Protein AF-A0A5C7IF57-F1 (afdb_monomer_lite)

Sequence (104 aa):
MGERKVLNKYYRPDFDPSSKLPRIRRSNNRQIQTKARMICSNCSAELVIKTDPQNSDYVVESGATRNFDPWRTAEVEEEEDKEKNAEELAMKNRKETANLAALD

Radius of gyration: 30.29 Å; chains: 1; bounding box: 72×45×79 Å

Secondary structure (DSSP, 8-state):
---TT-S-----TT--TTTS-------TT----PEEEEE-TTT--EEEEEEETTTTEEEEEES--PPP-HHHHHHHHHHHHHHHHHHHHHHHHHHHHHHHHTT-

Structure (mmCIF, N/CA/C/O backbone):
data_AF-A0A5C7IF57-F1
#
_entry.id   AF-A0A5C7IF57-F1
#
loop_
_atom_site.group_PDB
_atom_site.id
_atom_site.type_symbol
_atom_site.label_atom_id
_atom_site.label_alt_id
_atom_site.label_comp_id
_atom_site.label_asym_id
_atom_site.label_entity_id
_atom_site.label_seq_id
_atom_site.pdbx_PDB_ins_code
_atom_site.Cartn_x
_atom_site.Cartn_y
_atom_site.Cartn_z
_atom_site.occupancy
_atom_site.B_iso_or_equiv
_atom_site.auth_seq_id
_atom_site.auth_comp_id
_atom_site.auth_asym_id
_atom_site.auth_atom_id
_atom_site.pdbx_PDB_model_num
ATOM 1 N N . MET A 1 1 ? 31.496 6.021 -19.314 1.00 60.31 1 MET A N 1
ATOM 2 C CA . MET A 1 1 ? 30.809 6.677 -18.183 1.00 60.31 1 MET A CA 1
ATOM 3 C C . MET A 1 1 ? 30.917 8.179 -18.391 1.00 60.31 1 MET A C 1
ATOM 5 O O . MET A 1 1 ? 32.027 8.684 -18.362 1.00 60.31 1 MET A O 1
ATOM 9 N N . GLY A 1 2 ? 29.819 8.863 -18.719 1.00 75.38 2 GLY A N 1
ATOM 10 C CA . GLY A 1 2 ? 29.819 10.325 -18.854 1.00 75.38 2 GLY A CA 1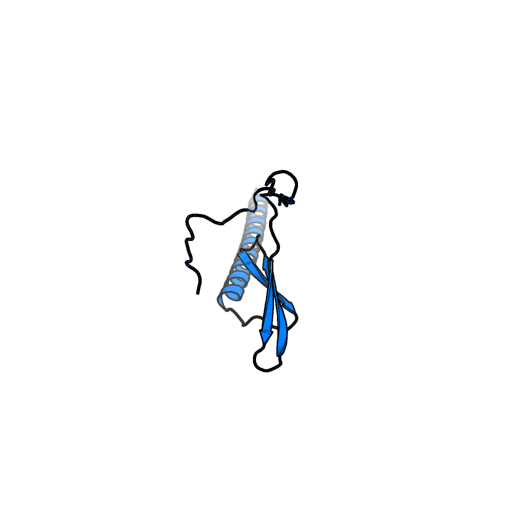
ATOM 11 C C . GLY A 1 2 ? 29.742 11.007 -17.489 1.00 75.38 2 GLY A C 1
ATOM 12 O O . GLY A 1 2 ? 29.227 10.423 -16.532 1.00 75.38 2 GLY A O 1
ATOM 13 N N . GLU A 1 3 ? 30.252 12.231 -17.390 1.00 84.38 3 GLU A N 1
ATOM 14 C CA . GLU A 1 3 ? 30.192 13.016 -16.158 1.00 84.38 3 GLU A CA 1
ATOM 15 C C . GLU A 1 3 ? 28.740 13.294 -15.751 1.00 84.38 3 GLU A C 1
ATOM 17 O O . GLU A 1 3 ? 27.902 13.690 -16.560 1.00 84.38 3 GLU A O 1
ATOM 22 N N . ARG A 1 4 ? 28.428 13.125 -14.461 1.00 82.69 4 ARG A N 1
ATOM 23 C CA . ARG A 1 4 ? 27.078 13.376 -13.922 1.00 82.69 4 ARG A CA 1
ATOM 24 C C . ARG A 1 4 ? 26.675 14.855 -14.026 1.00 82.69 4 ARG A C 1
ATOM 26 O O . ARG A 1 4 ? 25.488 15.168 -14.012 1.00 82.69 4 ARG A O 1
ATOM 33 N N . LYS A 1 5 ? 27.659 15.757 -14.117 1.00 82.75 5 LYS A N 1
ATOM 34 C CA . LYS A 1 5 ? 27.481 17.211 -14.198 1.00 82.75 5 LYS A CA 1
ATOM 35 C C . LYS A 1 5 ? 28.247 17.776 -15.392 1.00 82.75 5 LYS A C 1
ATOM 37 O O . LYS A 1 5 ? 29.274 18.420 -15.230 1.00 82.75 5 LYS A O 1
ATOM 42 N N . VAL A 1 6 ? 27.732 17.530 -16.590 1.00 85.25 6 VAL A N 1
ATOM 43 C CA . VAL A 1 6 ? 28.253 18.177 -17.799 1.00 85.25 6 VAL A CA 1
ATOM 44 C C . VAL A 1 6 ? 27.834 19.648 -17.792 1.00 85.25 6 VAL A C 1
ATOM 46 O O . VAL A 1 6 ? 26.635 19.933 -17.783 1.00 85.25 6 VAL A O 1
ATOM 49 N N . LEU A 1 7 ? 28.814 20.561 -17.799 1.00 83.56 7 LEU A N 1
ATOM 50 C CA . LEU A 1 7 ? 28.585 22.011 -17.751 1.00 83.56 7 LEU A CA 1
ATOM 51 C C . LEU A 1 7 ? 27.850 22.515 -19.002 1.00 83.56 7 LEU A C 1
ATOM 53 O O . LEU A 1 7 ? 26.860 23.227 -18.877 1.00 83.56 7 LEU A O 1
ATOM 57 N N . ASN A 1 8 ? 28.286 22.089 -20.192 1.00 84.06 8 ASN A N 1
ATOM 58 C CA . ASN A 1 8 ? 27.710 22.509 -21.469 1.00 84.06 8 ASN A CA 1
ATOM 59 C C . ASN A 1 8 ? 27.399 21.308 -22.363 1.00 84.06 8 ASN A C 1
ATOM 61 O O . ASN A 1 8 ? 28.243 20.442 -22.585 1.00 84.06 8 ASN A O 1
ATOM 65 N N . LYS A 1 9 ? 26.184 21.283 -22.915 1.00 81.56 9 LYS A N 1
ATOM 66 C CA . LYS A 1 9 ? 25.773 20.327 -23.951 1.00 81.56 9 LYS A CA 1
ATOM 67 C C . LYS A 1 9 ? 25.840 21.028 -25.304 1.00 81.56 9 LYS A C 1
ATOM 69 O O . LYS A 1 9 ? 25.369 22.154 -25.425 1.00 81.56 9 LYS A O 1
ATOM 74 N N . TYR A 1 10 ? 26.426 20.375 -26.304 1.00 87.12 10 TYR A N 1
ATOM 75 C CA . TYR A 1 10 ? 26.440 20.897 -27.669 1.00 87.12 10 TYR A CA 1
ATOM 76 C C . TYR A 1 10 ? 25.024 20.857 -28.260 1.00 87.12 10 TYR A C 1
ATOM 78 O O . TYR A 1 10 ? 24.398 19.796 -28.300 1.00 87.12 10 TYR A O 1
ATOM 86 N N . TYR A 1 11 ? 24.534 22.004 -28.729 1.00 83.38 11 TYR A N 1
ATOM 87 C CA . TYR A 1 11 ? 23.281 22.125 -29.474 1.00 83.38 11 TYR A CA 1
ATOM 88 C C . TYR A 1 11 ? 23.606 22.370 -30.950 1.00 83.38 11 TYR A C 1
ATOM 90 O O . TYR A 1 11 ? 24.536 23.110 -31.267 1.00 83.38 11 TYR A O 1
ATOM 98 N N . ARG A 1 12 ? 22.853 21.746 -31.864 1.00 86.75 12 ARG A N 1
ATOM 99 C CA . ARG A 1 12 ? 23.011 22.004 -33.304 1.00 86.75 12 ARG A CA 1
ATOM 100 C C . ARG A 1 12 ? 22.676 23.478 -33.610 1.00 86.75 12 ARG A C 1
ATOM 102 O O . ARG A 1 12 ? 21.736 23.984 -33.001 1.00 86.75 12 ARG A O 1
ATOM 109 N N . PRO A 1 13 ? 23.360 24.135 -34.566 1.00 86.31 13 PRO A N 1
ATOM 110 C CA . PRO A 1 13 ? 23.125 25.545 -34.911 1.00 86.31 13 PRO A CA 1
ATOM 111 C C . PRO A 1 13 ? 21.677 25.898 -35.298 1.00 86.31 13 PRO A C 1
ATOM 113 O O . PRO A 1 13 ? 21.240 27.008 -35.032 1.00 86.31 13 PRO A O 1
ATOM 116 N N . ASP A 1 14 ? 20.914 24.943 -35.840 1.00 86.00 14 ASP A N 1
ATOM 117 C CA . ASP A 1 14 ? 19.506 25.124 -36.255 1.00 86.00 14 ASP A CA 1
ATOM 118 C C . ASP A 1 14 ? 18.486 24.680 -35.176 1.00 86.00 14 ASP A C 1
ATOM 120 O O . ASP A 1 14 ? 17.312 24.379 -35.455 1.00 86.00 14 ASP A O 1
ATOM 124 N N . PHE A 1 15 ? 18.946 24.481 -33.936 1.00 83.75 15 PHE A N 1
ATOM 125 C CA . PHE A 1 15 ? 18.102 24.010 -32.842 1.00 83.75 15 PHE A CA 1
ATOM 126 C C . PHE A 1 15 ? 17.384 25.169 -32.150 1.00 83.75 15 PHE A C 1
ATOM 128 O O . PHE A 1 15 ? 17.923 25.806 -31.249 1.00 83.75 15 PHE A O 1
ATOM 135 N N . ASP A 1 16 ? 16.118 25.359 -32.513 1.00 82.12 16 ASP A N 1
ATOM 136 C CA . ASP A 1 16 ? 15.213 26.266 -31.815 1.00 82.12 16 ASP A CA 1
ATOM 137 C C . ASP A 1 16 ? 14.537 25.569 -30.617 1.00 82.12 16 ASP A C 1
ATOM 139 O O . ASP A 1 16 ? 13.706 24.669 -30.804 1.00 82.12 16 ASP A O 1
ATOM 143 N N . PRO A 1 17 ? 14.817 25.990 -29.369 1.00 76.88 17 PRO A N 1
ATOM 144 C CA . PRO A 1 17 ? 14.269 25.352 -28.168 1.00 76.88 17 PRO A CA 1
ATOM 145 C C . PRO A 1 17 ? 12.765 25.607 -27.963 1.00 76.88 17 PRO A C 1
ATOM 147 O O . PRO A 1 17 ? 12.134 24.922 -27.159 1.00 76.88 17 PRO A O 1
ATOM 150 N N . SER A 1 18 ? 12.185 26.587 -28.666 1.00 73.12 18 SER A N 1
ATOM 151 C CA . SER A 1 18 ? 10.776 26.987 -28.530 1.00 73.12 18 SER A CA 1
ATOM 152 C C . SER A 1 18 ? 9.829 26.193 -29.439 1.00 73.12 18 SER A C 1
ATOM 154 O O . SER A 1 18 ? 8.678 25.962 -29.083 1.00 73.12 18 SER A O 1
ATOM 156 N N . SER A 1 19 ? 10.305 25.736 -30.602 1.00 69.38 19 SER A N 1
ATOM 157 C CA . SER A 1 19 ? 9.450 25.158 -31.648 1.00 69.38 19 SER A CA 1
ATOM 158 C C . SER A 1 19 ? 9.409 2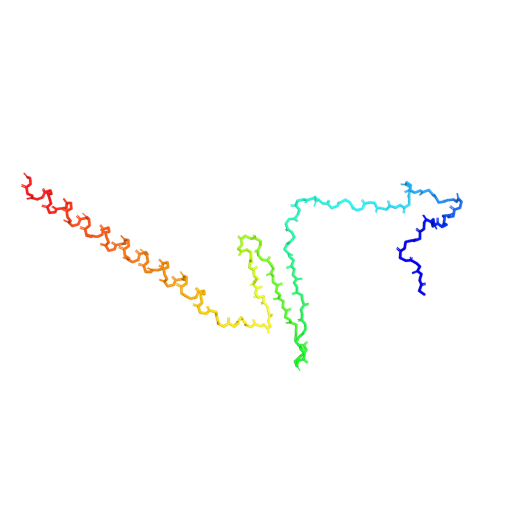3.626 -31.662 1.00 69.38 19 SER A C 1
ATOM 160 O O . SER A 1 19 ? 8.525 23.053 -32.292 1.00 69.38 19 SER A O 1
ATOM 162 N N . LYS A 1 20 ? 10.337 22.942 -30.974 1.00 67.88 20 LYS A N 1
ATOM 163 C CA . LYS A 1 20 ? 10.566 21.488 -31.142 1.00 67.88 20 LYS A CA 1
ATOM 164 C C . LYS A 1 20 ? 10.342 20.632 -29.887 1.00 67.88 20 LYS A C 1
ATOM 166 O O . LYS A 1 20 ? 10.485 19.415 -29.957 1.00 67.88 20 LYS A O 1
ATOM 171 N N . LEU A 1 21 ? 9.996 21.226 -28.741 1.00 75.94 21 LEU A N 1
ATOM 172 C CA . LEU A 1 21 ? 9.870 20.502 -27.467 1.00 75.94 21 LEU A CA 1
ATOM 173 C C . LEU A 1 21 ? 8.443 20.590 -26.895 1.00 75.94 21 LEU A C 1
ATOM 175 O O . LEU A 1 21 ? 8.049 21.657 -26.417 1.00 75.94 21 LEU A O 1
ATOM 179 N N . PRO A 1 22 ? 7.670 19.487 -26.861 1.00 77.38 22 PRO A N 1
ATOM 180 C CA . PRO A 1 22 ? 6.388 19.472 -26.165 1.00 77.38 22 PRO A CA 1
ATOM 181 C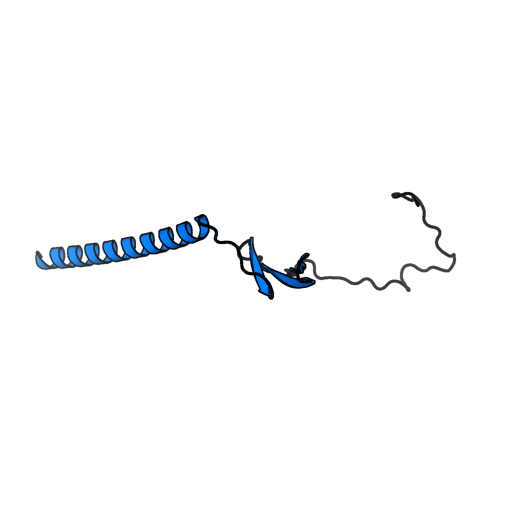 C . PRO A 1 22 ? 6.608 19.580 -24.647 1.00 77.38 22 PRO A C 1
ATOM 183 O O . PRO A 1 22 ? 7.163 18.680 -24.015 1.00 77.38 22 PRO A O 1
ATOM 186 N N . ARG A 1 23 ? 6.147 20.675 -24.027 1.00 73.88 23 ARG A N 1
ATOM 187 C CA . ARG A 1 23 ? 6.097 20.796 -22.559 1.00 73.88 23 ARG A CA 1
ATOM 188 C C . ARG A 1 23 ? 4.822 20.141 -22.039 1.00 73.88 23 ARG A C 1
ATOM 190 O O . ARG A 1 23 ? 3.763 20.763 -22.024 1.00 73.88 23 ARG A O 1
ATOM 197 N N . ILE A 1 24 ? 4.926 18.904 -21.562 1.00 75.38 24 ILE A N 1
ATOM 198 C CA . ILE A 1 24 ? 3.833 18.265 -20.821 1.00 75.38 24 ILE A CA 1
ATOM 199 C C . ILE A 1 24 ? 3.695 18.983 -19.473 1.00 75.38 24 ILE A C 1
ATOM 201 O O . ILE A 1 24 ? 4.495 18.772 -18.562 1.00 75.38 24 ILE A O 1
ATOM 205 N N . ARG A 1 25 ? 2.678 19.840 -19.331 1.00 69.81 25 ARG A N 1
ATOM 206 C CA . ARG A 1 25 ? 2.291 20.402 -18.032 1.00 69.81 25 ARG A CA 1
ATOM 207 C C . ARG A 1 25 ? 1.387 19.402 -17.318 1.00 69.81 25 ARG A C 1
ATOM 209 O O . ARG A 1 25 ? 0.262 19.167 -17.747 1.00 69.81 25 ARG A O 1
ATOM 216 N N . ARG A 1 26 ? 1.883 18.791 -16.242 1.00 67.94 26 ARG A N 1
ATOM 217 C CA . ARG A 1 26 ? 1.054 18.002 -15.318 1.00 67.94 26 ARG A CA 1
ATOM 218 C C . ARG A 1 26 ? 0.494 18.939 -14.245 1.00 67.94 26 ARG A C 1
ATOM 220 O O . ARG A 1 26 ? 1.167 19.883 -13.849 1.00 67.94 26 ARG A O 1
ATOM 227 N N . SER A 1 27 ? -0.737 18.704 -13.803 1.00 74.50 27 SER A N 1
ATOM 228 C CA . SER A 1 27 ? -1.362 19.467 -12.716 1.00 74.50 27 SER A CA 1
ATOM 229 C C . SER A 1 27 ? -0.627 19.225 -11.391 1.00 74.50 27 SER A C 1
ATOM 231 O O . SER A 1 27 ? -0.433 18.067 -11.022 1.00 74.50 27 SER A O 1
ATOM 233 N N . ASN A 1 28 ? -0.296 20.291 -10.656 1.00 68.19 28 ASN A N 1
ATOM 234 C CA . ASN A 1 28 ? 0.463 20.213 -9.397 1.00 68.19 28 ASN A CA 1
ATOM 235 C C . ASN A 1 28 ? -0.285 19.506 -8.245 1.00 68.19 28 ASN A C 1
ATOM 237 O O . ASN A 1 28 ? 0.361 19.055 -7.311 1.00 68.19 28 ASN A O 1
ATOM 241 N N . ASN A 1 29 ? -1.613 19.347 -8.338 1.00 62.44 29 ASN A N 1
ATOM 242 C CA . ASN A 1 29 ? -2.459 18.799 -7.264 1.00 62.44 29 ASN A CA 1
ATOM 243 C C . ASN A 1 29 ? -3.128 17.464 -7.624 1.00 62.44 29 ASN A C 1
ATOM 245 O O . ASN A 1 29 ? -4.232 17.172 -7.167 1.00 62.44 29 ASN A O 1
ATOM 249 N N . ARG A 1 30 ? -2.512 16.642 -8.480 1.00 64.06 30 ARG A N 1
ATOM 250 C CA . ARG A 1 30 ? -3.041 15.292 -8.712 1.00 64.06 30 ARG A CA 1
ATOM 251 C C . ARG A 1 30 ? -2.604 14.410 -7.545 1.00 64.06 30 ARG A C 1
ATOM 253 O O . ARG A 1 30 ? -1.428 14.085 -7.442 1.00 64.06 30 ARG A O 1
ATOM 260 N N . GLN A 1 31 ? -3.538 14.028 -6.680 1.00 64.12 31 GLN A N 1
ATOM 261 C CA . GLN A 1 31 ? -3.317 12.962 -5.704 1.00 64.12 31 GLN A CA 1
ATOM 262 C C . GLN A 1 31 ? -3.195 11.654 -6.504 1.00 64.12 31 GLN A C 1
ATOM 264 O O . GLN A 1 31 ? -4.187 11.075 -6.943 1.00 64.12 31 GLN A O 1
ATOM 269 N N . ILE A 1 32 ? -1.962 11.271 -6.850 1.00 68.75 32 ILE A N 1
ATOM 270 C CA . ILE A 1 32 ? -1.701 10.092 -7.678 1.00 68.75 32 ILE A CA 1
ATOM 271 C C . ILE A 1 32 ? -1.893 8.868 -6.785 1.00 68.75 32 ILE A C 1
ATOM 273 O O . ILE A 1 32 ? -1.066 8.599 -5.918 1.00 68.75 32 ILE A O 1
ATOM 277 N N . GLN A 1 33 ? -2.972 8.116 -7.011 1.00 68.88 33 GLN A N 1
ATOM 278 C CA . GLN A 1 33 ? -3.063 6.747 -6.508 1.00 68.88 33 GLN A CA 1
ATOM 279 C C . GLN A 1 33 ? -1.941 5.945 -7.160 1.00 68.88 33 GLN A C 1
ATOM 281 O O . GLN A 1 33 ? -1.990 5.629 -8.353 1.00 68.88 33 GLN A O 1
ATOM 286 N N . THR A 1 34 ? -0.887 5.687 -6.396 1.00 81.75 34 THR A N 1
ATOM 287 C CA . THR A 1 34 ? 0.303 5.031 -6.915 1.00 81.75 34 THR A CA 1
ATOM 288 C C . THR A 1 34 ? 0.117 3.535 -6.711 1.00 81.75 34 THR A C 1
ATOM 290 O O . THR A 1 34 ? -0.123 3.071 -5.598 1.00 81.75 34 THR A O 1
ATOM 293 N N . LYS A 1 35 ? 0.159 2.772 -7.804 1.00 89.94 35 LYS A N 1
ATOM 294 C CA . LYS A 1 35 ? 0.105 1.310 -7.754 1.00 89.94 35 LYS A CA 1
ATOM 295 C C . LYS A 1 35 ? 1.517 0.762 -7.866 1.00 89.94 35 LYS A C 1
ATOM 297 O O . LYS A 1 35 ? 2.177 0.985 -8.881 1.00 89.94 35 LYS A O 1
ATOM 302 N N . ALA A 1 36 ? 1.960 0.047 -6.841 1.00 89.69 36 ALA A N 1
ATOM 303 C CA . ALA A 1 36 ? 3.199 -0.709 -6.870 1.00 89.69 36 ALA A CA 1
ATOM 304 C C . ALA A 1 36 ? 2.910 -2.125 -7.381 1.00 89.69 36 ALA A C 1
ATOM 306 O O . ALA A 1 36 ? 2.006 -2.800 -6.889 1.00 89.69 36 ALA A O 1
ATOM 307 N N . ARG A 1 37 ? 3.678 -2.555 -8.383 1.00 93.06 37 ARG A N 1
ATOM 308 C CA . ARG A 1 37 ? 3.659 -3.919 -8.919 1.00 93.06 37 ARG A CA 1
ATOM 309 C C . ARG A 1 37 ? 4.964 -4.584 -8.520 1.00 93.06 37 ARG A C 1
ATOM 311 O O . ARG A 1 37 ? 6.033 -4.041 -8.795 1.00 93.06 37 ARG A O 1
ATOM 318 N N . MET A 1 38 ? 4.875 -5.726 -7.858 1.00 92.38 38 MET A N 1
ATOM 319 C CA . MET A 1 38 ? 6.032 -6.499 -7.419 1.00 92.38 38 MET A CA 1
ATOM 320 C C . MET A 1 38 ? 5.833 -7.967 -7.790 1.00 92.38 38 MET A C 1
ATOM 322 O O . MET A 1 38 ? 4.710 -8.460 -7.838 1.00 92.38 38 MET A O 1
ATOM 326 N N . ILE A 1 39 ? 6.927 -8.653 -8.101 1.00 93.56 39 ILE A N 1
ATOM 327 C CA . ILE A 1 39 ? 6.898 -10.043 -8.557 1.00 93.56 39 ILE A CA 1
ATOM 328 C C . ILE A 1 39 ? 7.373 -10.924 -7.406 1.00 93.56 39 ILE A C 1
ATOM 330 O O . ILE A 1 39 ? 8.399 -10.635 -6.787 1.00 93.56 39 ILE A O 1
ATOM 334 N N . CYS A 1 40 ? 6.636 -11.992 -7.111 1.00 92.69 40 CYS A N 1
ATOM 335 C CA . CYS A 1 40 ? 7.060 -12.976 -6.121 1.00 92.69 40 CYS A CA 1
ATOM 336 C C . CYS A 1 40 ? 8.282 -13.757 -6.629 1.00 92.69 40 CYS A C 1
ATOM 338 O O . CYS A 1 40 ? 8.262 -14.300 -7.732 1.00 92.69 40 CYS A O 1
ATOM 340 N N . SER A 1 41 ? 9.329 -13.868 -5.811 1.00 92.38 41 SER A N 1
ATOM 341 C CA . SER A 1 41 ? 10.562 -14.584 -6.168 1.00 92.38 41 SER A CA 1
ATOM 342 C C . SER A 1 41 ? 10.374 -16.094 -6.352 1.00 92.38 41 SER A C 1
ATOM 344 O O . SER A 1 41 ? 11.151 -16.706 -7.076 1.00 92.38 41 SER A O 1
ATOM 346 N N . ASN A 1 42 ? 9.362 -16.694 -5.718 1.00 92.88 42 ASN A N 1
ATOM 347 C CA . ASN A 1 42 ? 9.158 -18.144 -5.733 1.00 92.88 42 ASN A CA 1
ATOM 348 C C . ASN A 1 42 ? 8.198 -18.601 -6.844 1.00 92.88 42 ASN A C 1
ATOM 350 O O . ASN A 1 42 ? 8.490 -19.534 -7.581 1.00 92.88 42 ASN A O 1
ATOM 354 N N . CYS A 1 43 ? 7.048 -17.932 -6.990 1.00 92.38 43 CYS A N 1
ATOM 355 C CA . CYS A 1 43 ? 6.013 -18.323 -7.955 1.00 92.38 43 CYS A CA 1
ATOM 356 C C . CYS A 1 43 ? 5.908 -17.398 -9.175 1.00 92.38 43 CYS A C 1
ATOM 358 O O . CYS A 1 43 ? 5.064 -17.634 -10.035 1.00 92.38 43 CYS A O 1
ATOM 360 N N . SER A 1 44 ? 6.727 -16.340 -9.272 1.00 90.62 44 SER A N 1
ATOM 361 C CA . SER A 1 44 ? 6.678 -15.322 -10.342 1.00 90.62 44 SER A CA 1
ATOM 362 C C . SER A 1 44 ? 5.313 -14.640 -10.535 1.00 90.62 44 SER A C 1
ATOM 364 O O . SER A 1 44 ? 5.093 -13.950 -11.527 1.00 90.62 44 SER A O 1
ATOM 366 N N . ALA A 1 45 ? 4.401 -14.800 -9.571 1.00 92.56 45 ALA A N 1
ATOM 367 C CA . ALA A 1 45 ? 3.092 -14.169 -9.592 1.00 92.56 45 ALA A CA 1
ATOM 368 C C . ALA A 1 45 ? 3.204 -12.660 -9.350 1.00 92.56 45 ALA A C 1
ATOM 370 O O . ALA A 1 45 ? 4.064 -12.196 -8.591 1.00 92.56 45 ALA A O 1
ATOM 371 N N . GLU A 1 46 ? 2.308 -11.905 -9.982 1.00 91.62 46 GLU A N 1
ATOM 372 C CA . GLU A 1 46 ? 2.206 -10.463 -9.794 1.00 91.62 46 GLU A CA 1
ATOM 373 C C . GLU A 1 46 ? 1.416 -10.130 -8.524 1.00 91.62 46 GLU A C 1
ATOM 375 O O . GLU A 1 46 ? 0.300 -10.605 -8.303 1.00 91.62 46 GLU A O 1
ATOM 380 N N . LEU A 1 47 ? 2.004 -9.257 -7.715 1.00 93.38 47 LEU A N 1
ATOM 381 C CA . LEU A 1 47 ? 1.422 -8.683 -6.516 1.00 93.38 47 LEU A CA 1
ATOM 382 C C . LEU A 1 47 ? 1.172 -7.198 -6.774 1.00 93.38 47 LEU A C 1
ATOM 384 O O . LEU A 1 47 ? 2.086 -6.475 -7.187 1.00 93.38 47 LEU A O 1
ATOM 388 N N . VAL A 1 48 ? -0.052 -6.738 -6.521 1.00 93.88 48 VAL A N 1
ATOM 389 C CA . VAL A 1 48 ? -0.435 -5.338 -6.745 1.00 93.88 48 VAL A CA 1
ATOM 390 C C . VAL A 1 48 ? -0.850 -4.699 -5.430 1.00 93.88 48 VAL A C 1
ATOM 392 O O . VAL A 1 48 ? -1.779 -5.161 -4.770 1.00 93.88 48 VAL A O 1
ATOM 395 N N . ILE A 1 49 ? -0.161 -3.617 -5.068 1.00 92.56 49 ILE A N 1
ATOM 396 C CA . ILE A 1 49 ? -0.396 -2.855 -3.842 1.00 92.56 49 ILE A CA 1
ATOM 397 C C . ILE A 1 49 ? -0.758 -1.416 -4.214 1.00 92.56 49 ILE A C 1
ATOM 399 O O . ILE A 1 49 ? -0.049 -0.756 -4.979 1.00 92.56 49 ILE A O 1
ATOM 403 N N . LYS A 1 50 ? -1.869 -0.929 -3.665 1.00 91.31 50 LYS A N 1
ATOM 404 C CA . LYS A 1 50 ? -2.342 0.452 -3.776 1.00 91.31 50 LYS A CA 1
ATOM 405 C C . LYS A 1 50 ? -1.951 1.261 -2.548 1.00 91.31 50 LYS A C 1
ATOM 407 O O . LYS A 1 50 ? -2.055 0.778 -1.426 1.00 91.31 50 LYS A O 1
ATOM 412 N N . THR A 1 51 ? -1.548 2.506 -2.778 1.00 90.62 51 THR A N 1
ATOM 413 C CA . THR A 1 51 ? -1.366 3.512 -1.726 1.00 90.62 51 THR A CA 1
ATOM 414 C C . THR A 1 51 ? -2.675 4.258 -1.473 1.00 90.62 51 THR A C 1
ATOM 416 O O . THR A 1 51 ? -3.174 4.904 -2.403 1.00 90.62 51 THR A O 1
ATOM 419 N N . ASP A 1 52 ? -3.176 4.251 -0.238 1.00 88.19 52 ASP A N 1
ATOM 420 C CA . ASP A 1 52 ? -4.365 5.007 0.158 1.00 88.19 52 ASP A CA 1
ATOM 421 C C . ASP A 1 52 ? -3.970 6.274 0.936 1.00 88.19 52 ASP A C 1
ATOM 423 O O . ASP A 1 52 ? -3.567 6.207 2.100 1.00 88.19 52 ASP A O 1
ATOM 427 N N . PRO A 1 53 ? -4.081 7.466 0.319 1.00 86.50 53 PRO A N 1
ATOM 428 C CA . PRO A 1 53 ? -3.566 8.703 0.901 1.00 86.50 53 PRO A CA 1
ATOM 429 C C . PRO A 1 53 ? -4.388 9.219 2.087 1.00 86.50 53 PRO A C 1
ATOM 431 O O . PRO A 1 53 ? -3.890 10.049 2.837 1.00 86.50 53 PRO A O 1
ATOM 434 N N . GLN A 1 54 ? -5.633 8.762 2.255 1.00 85.88 54 GLN A N 1
ATOM 435 C CA . GLN A 1 54 ? -6.487 9.168 3.376 1.00 85.88 54 GLN A CA 1
ATOM 436 C C . GLN A 1 54 ? -6.089 8.488 4.689 1.00 85.88 54 GLN A C 1
ATOM 438 O O . GLN A 1 54 ? -6.173 9.117 5.735 1.00 85.88 54 GLN A O 1
ATOM 443 N N . ASN A 1 55 ? -5.642 7.232 4.621 1.00 83.69 55 ASN A N 1
ATOM 444 C CA . ASN A 1 55 ? -5.319 6.419 5.794 1.00 83.69 55 ASN A CA 1
ATOM 445 C C . ASN A 1 55 ? -3.802 6.205 5.972 1.00 83.69 55 ASN A C 1
ATOM 447 O O . ASN A 1 55 ? -3.368 5.427 6.812 1.00 83.69 55 ASN A O 1
ATOM 451 N N . SER A 1 56 ? -2.966 6.859 5.152 1.00 84.62 56 SER A N 1
ATOM 452 C CA . SER A 1 56 ? -1.505 6.648 5.125 1.00 84.62 56 SER A CA 1
ATOM 453 C C . SER A 1 56 ? -1.086 5.170 5.033 1.00 84.62 56 SER A C 1
ATOM 455 O O . SER A 1 56 ? -0.016 4.784 5.494 1.00 84.62 56 SER A O 1
ATOM 457 N N . ASP A 1 57 ? -1.934 4.351 4.411 1.00 87.62 57 ASP A N 1
ATOM 458 C CA . ASP A 1 57 ? -1.874 2.895 4.460 1.00 87.62 57 ASP A CA 1
ATOM 459 C C . ASP A 1 57 ? -1.802 2.288 3.055 1.00 87.62 57 ASP A C 1
ATOM 461 O O . ASP A 1 57 ? -2.058 2.943 2.039 1.00 87.62 57 ASP A O 1
ATOM 465 N N . TYR A 1 58 ? -1.441 1.006 3.002 1.00 89.25 58 TYR A N 1
ATOM 466 C CA . TYR A 1 58 ? -1.371 0.233 1.767 1.00 89.25 58 TYR A CA 1
ATOM 467 C C . TYR A 1 58 ? -2.424 -0.872 1.749 1.00 89.25 58 TYR A C 1
ATOM 469 O O . TYR A 1 58 ? -2.496 -1.691 2.672 1.00 89.25 58 TYR A O 1
ATOM 477 N N . VAL A 1 59 ? -3.184 -0.953 0.661 1.00 89.00 59 VAL A N 1
ATOM 478 C CA . VAL A 1 59 ? -4.170 -2.014 0.436 1.00 89.00 59 VAL A CA 1
ATOM 479 C C . VAL A 1 59 ? -3.707 -2.913 -0.700 1.00 89.00 59 VAL A C 1
ATOM 481 O O . VAL A 1 59 ? -3.270 -2.454 -1.757 1.00 89.00 59 VAL A O 1
ATOM 484 N N . VAL A 1 60 ? -3.781 -4.221 -0.471 1.00 91.12 60 VAL A N 1
ATOM 485 C CA . VAL A 1 60 ? -3.412 -5.232 -1.465 1.00 91.12 60 VAL A CA 1
ATOM 486 C C . VAL A 1 60 ? -4.607 -5.479 -2.386 1.00 91.12 60 VAL A C 1
ATOM 488 O O . VAL A 1 60 ? -5.698 -5.773 -1.909 1.00 91.12 60 VAL A O 1
ATOM 491 N N . GLU A 1 61 ? -4.411 -5.354 -3.703 1.00 89.19 61 GLU A N 1
ATOM 492 C CA . GLU A 1 61 ? -5.439 -5.667 -4.707 1.00 89.19 61 GLU A CA 1
ATOM 493 C C . GLU A 1 61 ? -5.406 -7.138 -5.132 1.00 89.19 61 GLU A C 1
ATOM 495 O O . GLU A 1 61 ? -6.457 -7.752 -5.296 1.00 89.19 61 GLU A O 1
ATOM 500 N N . SER A 1 62 ? -4.212 -7.699 -5.364 1.00 89.00 62 SER A N 1
ATOM 501 C CA . SER A 1 62 ? -4.071 -9.051 -5.916 1.00 89.00 62 SER A CA 1
ATOM 502 C C . SER A 1 62 ? -2.784 -9.749 -5.484 1.00 89.00 62 SER A C 1
ATOM 504 O O . SER A 1 62 ? -1.738 -9.117 -5.338 1.00 89.00 62 SER A O 1
ATOM 506 N N . GLY A 1 63 ? -2.866 -11.077 -5.351 1.00 86.25 63 GLY A N 1
ATOM 507 C CA . GLY A 1 63 ? -1.721 -11.991 -5.277 1.00 86.25 63 GLY A CA 1
ATOM 508 C C . GLY A 1 63 ? -1.086 -12.175 -3.895 1.00 86.25 63 GLY A C 1
ATOM 509 O O . GLY A 1 63 ? -0.294 -13.098 -3.727 1.00 86.25 63 GLY A O 1
ATOM 510 N N . ALA A 1 64 ? -1.434 -11.352 -2.904 1.00 88.44 64 ALA A N 1
ATOM 511 C CA . ALA A 1 64 ? -0.932 -11.476 -1.538 1.00 88.44 64 ALA A CA 1
ATOM 512 C C . ALA A 1 64 ? -2.031 -11.255 -0.497 1.00 88.44 64 ALA A C 1
ATOM 514 O O . ALA A 1 64 ? -3.010 -10.547 -0.724 1.00 88.44 64 ALA A O 1
ATOM 515 N N . THR A 1 65 ? -1.815 -11.839 0.674 1.00 89.81 65 THR A N 1
ATOM 516 C CA . THR A 1 65 ? -2.536 -11.540 1.910 1.00 89.81 65 THR A CA 1
ATOM 517 C C . THR A 1 65 ? -1.601 -10.781 2.846 1.00 89.81 65 THR A C 1
ATOM 519 O O . THR A 1 65 ? -0.394 -11.029 2.858 1.00 89.81 65 THR A O 1
ATOM 522 N N . ARG A 1 66 ? -2.139 -9.845 3.632 1.00 87.94 66 ARG A N 1
ATOM 523 C CA . ARG A 1 66 ? -1.360 -9.178 4.686 1.00 87.94 66 ARG A CA 1
ATOM 524 C C . ARG A 1 66 ? -1.038 -10.173 5.804 1.00 87.94 66 ARG A C 1
ATOM 526 O O . ARG A 1 66 ? -1.805 -11.107 6.029 1.00 87.94 66 ARG A O 1
ATOM 533 N N . ASN A 1 67 ? 0.083 -9.969 6.494 1.00 87.56 67 ASN A N 1
ATOM 534 C CA . ASN A 1 67 ? 0.343 -10.687 7.739 1.00 87.56 67 ASN A CA 1
ATOM 535 C C . ASN A 1 67 ? -0.570 -10.144 8.853 1.00 87.56 67 ASN A C 1
ATOM 537 O O . ASN A 1 67 ? -1.013 -8.997 8.772 1.00 87.56 67 ASN A O 1
ATOM 541 N N . PHE A 1 68 ? -0.872 -10.965 9.860 1.00 82.62 68 PHE A N 1
ATOM 542 C C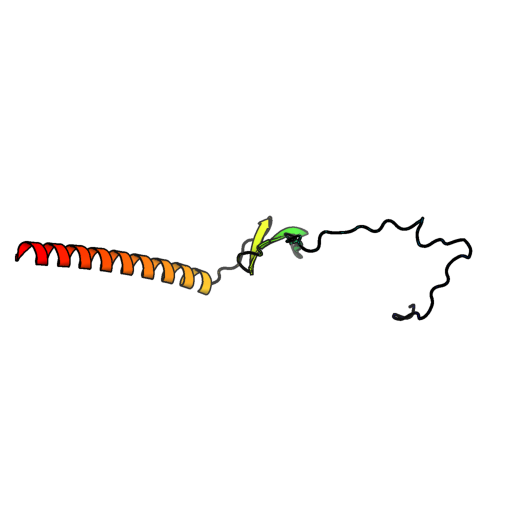A . PHE A 1 68 ? -1.696 -10.541 10.991 1.00 82.62 68 PHE A CA 1
ATOM 543 C C . PHE A 1 68 ? -0.909 -9.588 11.899 1.00 82.62 68 PHE A C 1
ATOM 545 O O . PHE A 1 68 ? 0.172 -9.942 12.372 1.00 82.62 68 PHE A O 1
ATOM 552 N N . ASP A 1 69 ? -1.473 -8.403 12.140 1.00 81.81 69 ASP A N 1
ATOM 553 C CA . ASP A 1 69 ? -0.885 -7.328 12.940 1.00 81.81 69 ASP A CA 1
ATOM 554 C C . ASP A 1 69 ? -1.697 -7.175 14.250 1.00 81.81 69 ASP A C 1
ATOM 556 O O . ASP A 1 69 ? -2.773 -6.571 14.214 1.00 81.81 69 ASP A O 1
ATOM 560 N N . PRO A 1 70 ? -1.221 -7.688 15.408 1.00 84.75 70 PRO A N 1
ATOM 561 C CA . PRO A 1 70 ? -1.981 -7.679 16.667 1.00 84.75 70 PRO A CA 1
ATOM 562 C C . PRO A 1 70 ? -2.411 -6.292 17.165 1.00 84.75 70 PRO A C 1
ATOM 564 O O . PRO A 1 70 ? -3.418 -6.165 17.851 1.00 84.75 70 PRO A O 1
ATOM 567 N N . TRP A 1 71 ? -1.665 -5.238 16.826 1.00 79.50 71 TRP A N 1
ATOM 568 C CA . TRP A 1 71 ? -2.012 -3.865 17.207 1.00 79.50 71 TRP A CA 1
ATOM 569 C C . TRP A 1 71 ? -3.208 -3.319 16.417 1.00 79.50 71 TRP A C 1
ATOM 571 O O . TRP A 1 71 ? -3.979 -2.552 16.971 1.00 79.50 71 TRP A O 1
ATOM 581 N N . ARG A 1 72 ? -3.433 -3.757 15.167 1.00 76.94 72 ARG A N 1
ATOM 582 C CA . ARG A 1 72 ? -4.643 -3.370 14.417 1.00 76.94 72 ARG A CA 1
ATOM 583 C C . ARG A 1 72 ? -5.892 -4.024 14.983 1.00 76.94 72 ARG A C 1
ATOM 585 O O . ARG A 1 72 ? -6.945 -3.404 14.987 1.00 76.94 72 ARG A O 1
ATOM 592 N N . THR A 1 73 ? -5.791 -5.275 15.430 1.00 79.44 73 THR A N 1
ATOM 593 C CA . THR A 1 73 ? -6.920 -5.923 16.106 1.00 79.44 73 THR A CA 1
ATOM 594 C C . THR A 1 73 ? -7.171 -5.311 17.470 1.00 79.44 73 THR A C 1
ATOM 596 O O . THR A 1 73 ? -8.321 -5.046 17.778 1.00 79.44 73 THR A O 1
ATOM 599 N N . ALA A 1 74 ? -6.115 -4.992 18.225 1.00 80.69 74 ALA A N 1
ATOM 600 C CA . ALA A 1 74 ? -6.253 -4.306 19.505 1.00 80.69 74 ALA A CA 1
ATOM 601 C C . ALA A 1 74 ? -6.914 -2.923 19.357 1.00 80.69 74 ALA A C 1
ATOM 603 O O . ALA A 1 74 ? -7.803 -2.603 20.130 1.00 80.69 74 ALA A O 1
ATOM 604 N N . GLU A 1 75 ? -6.548 -2.128 18.343 1.00 81.62 75 GLU A N 1
ATOM 605 C CA . GLU A 1 75 ? -7.194 -0.832 18.068 1.00 81.62 75 GLU A CA 1
ATOM 606 C C . GLU A 1 75 ? -8.690 -0.983 17.753 1.00 81.62 75 GLU A C 1
ATOM 608 O O . GLU A 1 75 ? -9.505 -0.204 18.239 1.00 81.62 75 GLU A O 1
ATOM 613 N N . VAL A 1 76 ? -9.067 -1.996 16.966 1.00 81.25 76 VAL A N 1
ATOM 614 C CA . VAL A 1 76 ? -10.477 -2.277 16.651 1.00 81.25 76 VAL A CA 1
ATOM 615 C C . VAL A 1 76 ? -11.237 -2.742 17.896 1.00 81.25 76 VAL A C 1
ATOM 617 O O . VAL A 1 76 ? -12.324 -2.239 18.162 1.00 81.25 76 VAL A O 1
ATOM 620 N N . GLU A 1 77 ? -10.658 -3.653 18.679 1.00 83.19 77 GLU A N 1
ATOM 621 C CA . GLU A 1 77 ? -11.242 -4.152 19.930 1.00 83.19 77 GLU A CA 1
ATOM 622 C C . GLU A 1 77 ? -11.415 -3.025 20.962 1.00 83.19 77 GLU A C 1
ATOM 624 O O . GLU A 1 77 ? -12.471 -2.913 21.582 1.00 83.19 77 GLU A O 1
ATOM 629 N N . GLU A 1 78 ? -10.426 -2.138 21.102 1.00 85.00 78 GLU A N 1
ATOM 630 C CA . GLU A 1 78 ? -10.509 -0.974 21.988 1.00 85.00 78 GLU A CA 1
ATOM 631 C C . GLU A 1 78 ? -11.619 -0.001 21.575 1.00 85.00 78 GLU A C 1
ATOM 633 O O . GLU A 1 78 ? -12.302 0.543 22.443 1.00 85.00 78 GLU A O 1
ATOM 638 N N . GLU A 1 79 ? -11.802 0.256 20.279 1.00 83.75 79 GLU A N 1
ATOM 639 C CA . GLU A 1 79 ? -12.901 1.098 19.790 1.00 83.75 79 GLU A CA 1
ATOM 640 C C . GLU A 1 79 ? -14.269 0.444 20.040 1.00 83.75 79 GLU A C 1
ATOM 642 O O . GLU A 1 79 ? -15.176 1.104 20.552 1.00 83.75 79 GLU A O 1
ATOM 647 N N . GLU A 1 80 ? -14.408 -0.860 19.780 1.00 87.38 80 GLU A N 1
ATOM 648 C CA . GLU A 1 80 ? -15.641 -1.601 20.075 1.00 87.38 80 GLU A CA 1
ATOM 649 C C . GLU A 1 80 ? -15.975 -1.608 21.574 1.00 87.38 80 GLU A C 1
ATOM 651 O O . GLU A 1 80 ? -17.137 -1.476 21.964 1.00 87.38 80 GLU A O 1
ATOM 656 N N . ASP A 1 81 ? -14.975 -1.758 22.441 1.00 88.81 81 ASP A N 1
ATOM 657 C CA . ASP A 1 81 ? -15.178 -1.769 23.889 1.00 88.81 81 ASP A CA 1
ATOM 658 C C . ASP A 1 81 ? -15.515 -0.377 24.435 1.00 88.81 81 ASP A C 1
ATOM 660 O O . ASP A 1 81 ? -16.348 -0.252 25.342 1.00 88.81 81 ASP A O 1
ATOM 664 N N . LYS A 1 82 ? -14.947 0.688 23.852 1.00 90.31 82 LYS A N 1
ATOM 665 C CA . LYS A 1 82 ? -15.361 2.072 24.137 1.00 90.31 82 LYS A CA 1
ATOM 666 C C . LYS A 1 82 ? -16.824 2.298 23.756 1.00 90.31 82 LYS A C 1
ATOM 668 O O . LYS A 1 82 ? -17.550 2.920 24.533 1.00 90.31 82 LYS A O 1
ATOM 673 N N . GLU A 1 83 ? -17.266 1.785 22.608 1.00 89.44 83 GLU A N 1
ATOM 674 C CA . GLU A 1 83 ? -18.651 1.911 22.143 1.00 89.44 83 GLU A CA 1
ATOM 675 C C . GLU A 1 83 ? -19.625 1.163 23.066 1.00 89.44 83 GLU A C 1
ATOM 677 O O . GLU A 1 83 ? -20.572 1.766 23.577 1.00 89.44 83 GLU A O 1
ATOM 682 N N . LYS A 1 84 ? -19.334 -0.102 23.403 1.00 90.75 84 LYS A N 1
ATOM 683 C CA . LYS A 1 84 ? -20.137 -0.898 24.355 1.00 90.75 84 LYS A CA 1
ATOM 684 C C . LYS A 1 84 ? -20.248 -0.214 25.719 1.00 90.75 84 LYS A C 1
ATOM 686 O O . LYS A 1 84 ? -21.333 -0.148 26.297 1.00 90.75 84 LYS A O 1
ATOM 691 N N . ASN A 1 85 ? -19.142 0.324 26.234 1.00 91.06 85 ASN A N 1
ATOM 692 C CA . ASN A 1 85 ? -19.128 1.024 27.519 1.00 91.06 85 ASN A CA 1
ATOM 693 C C . ASN A 1 85 ? -19.942 2.331 27.465 1.00 91.06 85 ASN A C 1
ATOM 695 O O . ASN A 1 85 ? -20.691 2.638 28.394 1.00 91.06 85 ASN A O 1
ATOM 699 N N . ALA A 1 86 ? -19.865 3.081 26.360 1.00 91.94 86 ALA A N 1
ATOM 700 C CA . ALA A 1 86 ? -20.666 4.287 26.158 1.00 91.94 86 ALA A CA 1
ATOM 701 C C . ALA A 1 86 ? -22.173 3.981 26.080 1.00 91.94 86 ALA A C 1
ATOM 703 O O . ALA A 1 86 ? -22.978 4.687 26.697 1.00 91.94 86 ALA A O 1
ATOM 704 N N . GLU A 1 87 ? -22.567 2.913 25.382 1.00 91.50 87 GLU A N 1
ATOM 705 C CA . GLU A 1 87 ? -23.957 2.448 25.334 1.00 91.50 87 GLU A CA 1
ATOM 706 C C . GLU A 1 87 ? -24.460 1.993 26.709 1.00 91.50 87 GLU A C 1
ATOM 708 O O . GLU A 1 87 ? -25.580 2.334 27.112 1.00 91.50 87 GLU A O 1
ATOM 713 N N . GLU A 1 88 ? -23.627 1.275 27.467 1.00 92.00 88 GLU A N 1
ATOM 714 C CA . GLU A 1 88 ? -23.953 0.838 28.821 1.00 92.00 88 GLU A CA 1
ATOM 715 C C . GLU A 1 88 ? -24.143 2.036 29.764 1.00 92.00 88 GLU A C 1
ATOM 717 O O . GLU A 1 88 ? -25.129 2.087 30.510 1.00 92.00 88 GLU A O 1
ATOM 722 N N . LEU A 1 89 ? -23.263 3.043 29.693 1.00 91.44 89 LEU A N 1
ATOM 723 C CA . LEU A 1 89 ? -23.416 4.300 30.430 1.00 91.44 89 LEU A CA 1
ATOM 724 C C . LEU A 1 89 ? -24.698 5.037 30.030 1.00 91.44 89 LEU A C 1
ATOM 726 O O . LEU A 1 89 ? -25.434 5.506 30.895 1.00 91.44 89 LEU A O 1
ATOM 730 N N . ALA A 1 90 ? -25.021 5.104 28.737 1.00 91.94 90 ALA A N 1
ATOM 731 C CA . ALA A 1 90 ? -26.242 5.749 28.260 1.00 91.94 90 ALA A CA 1
ATOM 732 C C . ALA A 1 90 ? -27.514 5.023 28.734 1.00 91.94 90 ALA A C 1
ATOM 734 O O . ALA A 1 90 ? -28.543 5.658 28.981 1.00 91.94 90 ALA A O 1
ATOM 735 N N . MET A 1 91 ? -27.471 3.695 28.868 1.00 91.25 91 MET A N 1
ATOM 736 C CA . MET A 1 91 ? -28.565 2.897 29.431 1.00 91.25 91 MET A CA 1
ATOM 737 C C . MET A 1 91 ? -28.699 3.089 30.944 1.00 91.25 91 MET A C 1
ATOM 739 O O . MET A 1 91 ? -29.822 3.177 31.443 1.00 91.25 91 MET A O 1
ATOM 743 N N . LYS A 1 92 ? -27.582 3.188 31.674 1.00 91.25 92 LYS A N 1
ATOM 744 C CA . LYS A 1 92 ? -27.578 3.495 33.114 1.00 91.25 92 LYS A CA 1
ATOM 745 C C . LYS A 1 92 ? -28.121 4.897 33.380 1.00 91.25 92 LYS A C 1
ATOM 747 O O . LYS A 1 92 ? -29.080 5.024 34.134 1.00 91.25 92 LYS A O 1
ATOM 752 N N . ASN A 1 93 ? -27.632 5.899 32.653 1.00 89.94 93 ASN A N 1
ATOM 753 C CA . ASN A 1 93 ? -28.101 7.280 32.760 1.00 89.94 93 ASN A CA 1
ATOM 754 C C . ASN A 1 93 ? -29.601 7.394 32.449 1.00 89.94 93 ASN A C 1
ATOM 756 O O . ASN A 1 93 ? -30.328 8.054 33.183 1.00 89.94 93 ASN A O 1
ATOM 760 N N . ARG A 1 94 ? -30.106 6.697 31.416 1.00 90.50 94 ARG A N 1
ATOM 761 C CA . ARG A 1 94 ? -31.550 6.672 31.107 1.00 90.50 94 ARG A CA 1
ATOM 762 C C . ARG A 1 94 ? -32.391 6.088 32.243 1.00 90.50 94 ARG A C 1
ATOM 764 O O . ARG A 1 94 ? -33.455 6.622 32.557 1.00 90.50 94 ARG A O 1
ATOM 771 N N . LYS A 1 95 ? -31.922 5.009 32.872 1.00 90.88 95 LYS A N 1
ATOM 772 C CA . LYS A 1 95 ? -32.602 4.404 34.027 1.00 90.88 95 LYS A CA 1
ATOM 773 C C . LYS A 1 95 ? -32.568 5.328 35.240 1.00 90.88 95 LYS A C 1
ATOM 775 O O . LYS A 1 95 ? -33.594 5.498 35.886 1.00 90.88 95 LYS A O 1
ATOM 780 N N . GLU A 1 96 ? -31.431 5.959 35.516 1.00 88.31 96 GLU A N 1
ATOM 781 C CA . GLU A 1 96 ? -31.299 6.931 36.604 1.00 88.31 96 GLU A CA 1
ATOM 782 C C . GLU A 1 96 ? -32.232 8.128 36.412 1.00 88.31 96 GLU A C 1
ATOM 784 O O . GLU A 1 96 ? -32.959 8.469 37.338 1.00 88.31 96 GLU A O 1
ATOM 789 N N . THR A 1 97 ? -32.317 8.694 35.202 1.00 86.94 97 THR A N 1
ATOM 790 C CA . THR A 1 97 ? -33.253 9.794 34.910 1.00 86.94 97 THR A CA 1
ATOM 791 C C . THR A 1 97 ? -34.718 9.390 35.081 1.00 86.94 97 THR A C 1
ATOM 793 O O . THR A 1 97 ? -35.516 10.186 35.567 1.00 86.94 97 THR A O 1
ATOM 796 N N . ALA A 1 98 ? -35.077 8.153 34.720 1.00 88.62 98 ALA A N 1
ATOM 797 C CA . ALA A 1 98 ? -36.439 7.646 34.880 1.00 88.62 98 ALA A CA 1
ATOM 798 C C . ALA A 1 98 ? -36.786 7.383 36.353 1.00 88.62 98 ALA A C 1
ATOM 800 O O . ALA A 1 98 ? -37.900 7.668 36.778 1.00 88.62 98 ALA A O 1
ATOM 801 N N . ASN A 1 99 ? -35.828 6.879 37.135 1.00 88.44 99 ASN A N 1
ATOM 802 C CA . ASN A 1 99 ? -35.998 6.677 38.573 1.00 88.44 99 ASN A CA 1
ATOM 803 C C . ASN A 1 99 ? -36.155 8.009 39.315 1.00 88.44 99 ASN A C 1
ATOM 805 O O . ASN A 1 99 ? -36.970 8.102 40.225 1.00 88.44 99 ASN A O 1
ATOM 809 N N . LEU A 1 100 ? -35.394 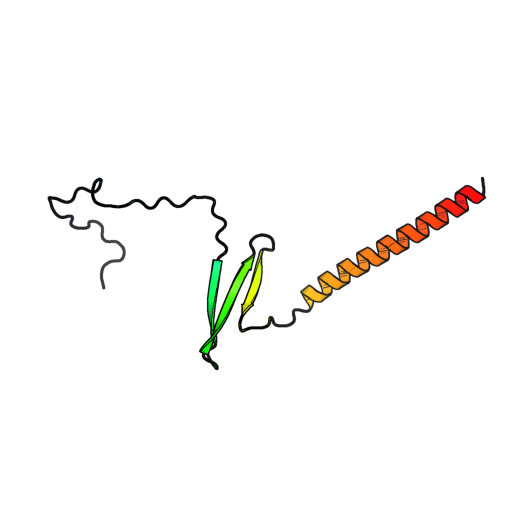9.033 38.918 1.00 87.38 100 LEU A N 1
ATOM 810 C CA . LEU A 1 100 ? -35.475 10.370 39.50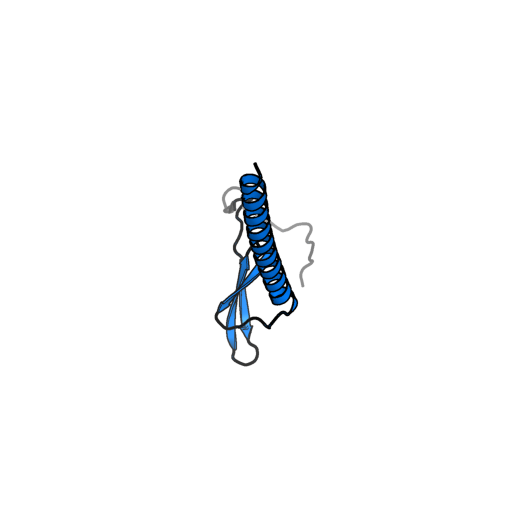9 1.00 87.38 100 LEU A CA 1
ATOM 811 C C . LEU A 1 100 ? -36.831 11.023 39.204 1.00 87.38 100 LEU A C 1
ATOM 813 O O . LEU A 1 100 ? -37.487 11.504 40.116 1.00 87.38 100 LEU A O 1
ATOM 817 N N . ALA A 1 101 ? -37.304 10.915 37.958 1.00 88.56 101 ALA A N 1
ATOM 818 C CA . ALA A 1 101 ? -38.622 11.406 37.549 1.00 88.56 101 ALA A CA 1
ATOM 819 C C . ALA A 1 101 ? -39.810 10.648 38.176 1.00 88.56 101 ALA A C 1
ATOM 821 O O . ALA A 1 101 ? -40.935 11.126 38.099 1.00 88.56 101 ALA A O 1
ATOM 822 N N . ALA A 1 102 ? -39.592 9.459 38.747 1.00 87.69 102 ALA A N 1
ATOM 823 C CA . ALA A 1 102 ? -40.626 8.690 39.445 1.00 87.69 102 ALA A CA 1
ATOM 824 C C . ALA A 1 102 ? -40.717 9.015 40.949 1.00 87.69 102 ALA A C 1
ATOM 826 O O . ALA A 1 102 ? -41.625 8.525 41.619 1.00 87.69 102 ALA A O 1
ATOM 827 N N . LEU A 1 103 ? -39.751 9.772 41.482 1.00 82.00 103 LEU A N 1
ATOM 828 C CA . LEU A 1 103 ? -39.715 10.227 42.876 1.00 82.00 103 LEU A CA 1
ATOM 829 C C . LEU A 1 103 ? -40.297 11.640 43.059 1.00 82.00 103 LEU A C 1
ATOM 831 O O . LEU A 1 103 ? -40.589 12.006 44.199 1.00 82.00 103 LEU A O 1
ATOM 835 N N . ASP A 1 104 ? -40.463 12.387 41.964 1.00 69.19 104 ASP A N 1
ATOM 836 C CA . ASP A 1 104 ? -41.174 13.672 41.887 1.00 69.19 104 ASP A CA 1
ATOM 837 C C . ASP A 1 104 ? -42.683 13.468 41.647 1.00 69.19 104 ASP A C 1
ATOM 839 O O . ASP A 1 104 ? -43.485 14.235 42.233 1.00 69.19 104 ASP A O 1
#

pLDDT: mean 84.26, std 8.05, range [60.31, 93.88]

Organism: NCBI:txid1000413

InterPro domains:
  IPR007590 Saf4/Yju2 protein [PF04502] (37-93)
  IPR007590 Saf4/Yju2 protein [PTHR12111] (37-101)

Foldseek 3Di:
DDDPDDPDDDDDPPDDPPPPDDDPDDDPPPPDFDWDWDADPPPRDIWIWTQDPVVRDIDTDDDDDDDDDVVVVVVVVVVVVVVVVVVVVVVVVVVVVVVVVVVD